Protein AF-A0A2I1IMG7-F1 (afdb_monomer)

Foldseek 3Di:
DLVVLVVLLVVLVVQLVVLVVCLVPPPDPVSNLVSLLSNLVSVLSNLVSVCVNVVPPVSVVVSVVSNVVSVVSSVVSVVVVVVVVVVVVVVVVVVVVVVVVVVVVVVVVVVVVVVVVVVVPDDPVRVVVVVVVVD

Organism: NCBI:txid33007

Structure (mmCIF, N/CA/C/O backbone):
data_AF-A0A2I1IMG7-F1
#
_entry.id   AF-A0A2I1IMG7-F1
#
loop_
_atom_site.group_PDB
_atom_site.id
_atom_site.type_symbol
_atom_site.label_atom_id
_atom_site.label_alt_id
_atom_site.label_comp_id
_atom_site.label_asym_id
_atom_site.label_entity_id
_atom_site.label_seq_id
_atom_site.pdbx_PDB_ins_code
_atom_site.Cartn_x
_atom_site.Cartn_y
_atom_site.Cartn_z
_atom_site.occupancy
_atom_site.B_iso_or_equiv
_atom_site.auth_seq_id
_atom_site.auth_comp_id
_atom_site.auth_asym_id
_atom_site.auth_atom_id
_atom_site.pdbx_PDB_model_num
ATOM 1 N N . MET A 1 1 ? -22.932 5.455 17.926 1.00 80.31 1 MET A N 1
ATOM 2 C CA . MET A 1 1 ? -21.471 5.515 17.697 1.00 80.31 1 MET A CA 1
ATOM 3 C C . MET A 1 1 ? -20.869 4.150 17.383 1.00 80.31 1 MET A C 1
ATOM 5 O O . MET A 1 1 ? -20.259 4.022 16.334 1.00 80.31 1 MET A O 1
ATOM 9 N N . HIS A 1 2 ? -21.100 3.111 18.193 1.00 90.25 2 HIS A N 1
ATOM 10 C CA . HIS A 1 2 ? -20.485 1.790 17.972 1.00 90.25 2 HIS A CA 1
ATOM 11 C C . HIS A 1 2 ? -20.836 1.134 16.614 1.00 90.25 2 HIS A C 1
ATOM 13 O O . HIS A 1 2 ? -19.948 0.654 15.919 1.00 90.25 2 HIS A O 1
ATOM 19 N N . TYR A 1 3 ? -22.098 1.215 16.168 1.00 94.81 3 TYR A N 1
ATOM 20 C CA . TYR A 1 3 ? -22.527 0.681 14.862 1.00 94.81 3 TYR A CA 1
ATOM 21 C C . TYR A 1 3 ? -21.773 1.273 13.659 1.00 94.81 3 TYR A C 1
ATOM 23 O O . TYR A 1 3 ? -21.503 0.558 12.698 1.00 94.81 3 TYR A O 1
ATOM 31 N N . LEU A 1 4 ? -21.398 2.559 13.716 1.00 95.56 4 LEU A N 1
ATOM 32 C CA . LEU A 1 4 ? -20.639 3.212 12.643 1.00 95.56 4 LEU A CA 1
ATOM 33 C C . LEU A 1 4 ? -19.214 2.654 12.549 1.00 95.56 4 LEU A C 1
ATOM 35 O O . LEU A 1 4 ? -18.725 2.420 11.449 1.00 95.56 4 LEU A O 1
ATOM 39 N N . LEU A 1 5 ? -18.572 2.399 13.694 1.00 95.25 5 LEU A N 1
ATOM 40 C CA . LEU A 1 5 ? -17.228 1.817 13.746 1.00 95.25 5 LEU A CA 1
ATOM 41 C C . LEU A 1 5 ? -17.217 0.376 13.225 1.00 95.25 5 LEU A C 1
ATOM 43 O O . LEU A 1 5 ? -16.323 0.009 12.469 1.00 95.25 5 LEU A O 1
ATOM 47 N N . VAL A 1 6 ? -18.236 -0.419 13.567 1.00 94.81 6 VAL A N 1
ATOM 48 C CA . VAL A 1 6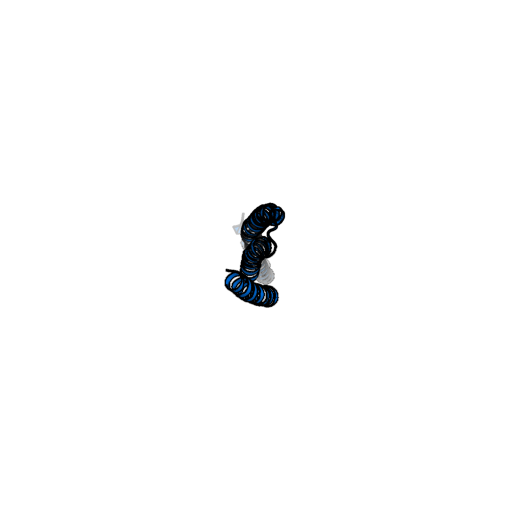 ? -18.381 -1.786 13.042 1.00 94.81 6 VAL A CA 1
ATOM 49 C C . VAL A 1 6 ? -18.587 -1.765 11.527 1.00 94.81 6 VAL A C 1
ATOM 51 O O . VAL A 1 6 ? -17.898 -2.488 10.811 1.00 94.81 6 VAL A O 1
ATOM 54 N N . ALA A 1 7 ? -19.467 -0.895 11.020 1.00 96.81 7 ALA A N 1
ATOM 55 C CA . ALA A 1 7 ? -19.676 -0.745 9.581 1.00 96.81 7 ALA A CA 1
ATOM 56 C C . ALA A 1 7 ? -18.382 -0.332 8.856 1.00 96.81 7 ALA A C 1
ATOM 58 O O . ALA A 1 7 ? -18.020 -0.946 7.853 1.00 96.81 7 ALA A O 1
ATOM 59 N N . ALA A 1 8 ? -17.646 0.651 9.388 1.00 96.56 8 ALA A N 1
ATOM 60 C CA . ALA A 1 8 ? -16.345 1.059 8.857 1.00 96.56 8 ALA A CA 1
ATOM 61 C C . ALA A 1 8 ? -15.335 -0.102 8.851 1.00 96.56 8 ALA A C 1
ATOM 63 O O . ALA A 1 8 ? -14.655 -0.316 7.848 1.00 96.56 8 ALA A O 1
ATOM 64 N N . GLY A 1 9 ? -15.285 -0.896 9.925 1.00 96.19 9 GLY A N 1
ATOM 65 C CA . GLY A 1 9 ? -14.467 -2.106 10.004 1.00 96.19 9 GLY A CA 1
ATOM 66 C C . GLY A 1 9 ? -14.812 -3.131 8.919 1.00 96.19 9 GLY A C 1
ATOM 67 O O . GLY A 1 9 ? -13.908 -3.670 8.283 1.00 96.19 9 GLY A O 1
ATOM 68 N N . CYS A 1 10 ? -16.099 -3.350 8.634 1.00 97.44 10 CYS A N 1
ATOM 69 C CA . CYS A 1 10 ? -16.532 -4.224 7.539 1.00 97.44 10 CYS A CA 1
ATOM 70 C C . CYS A 1 10 ? -16.076 -3.705 6.167 1.00 97.44 10 CYS A C 1
ATOM 72 O O . CYS A 1 10 ? -15.544 -4.480 5.373 1.00 97.44 10 CYS A O 1
ATOM 74 N N . PHE A 1 11 ? -16.231 -2.406 5.890 1.00 97.94 11 PHE A N 1
ATOM 75 C CA . PHE A 1 11 ? -15.752 -1.814 4.635 1.00 97.94 11 PHE A CA 1
ATOM 76 C C . PHE A 1 11 ? -14.233 -1.934 4.483 1.00 97.94 11 PHE A C 1
ATOM 78 O O . PHE A 1 11 ? -13.751 -2.268 3.401 1.00 97.94 11 PHE A O 1
ATOM 85 N N . LEU A 1 12 ? -13.478 -1.718 5.563 1.00 97.88 12 LEU A N 1
ATOM 86 C CA . LEU A 1 12 ? -12.027 -1.888 5.563 1.00 97.88 12 LEU A CA 1
ATOM 87 C C . LEU A 1 12 ? -11.622 -3.347 5.344 1.00 97.88 12 LEU A C 1
ATOM 89 O O . LEU A 1 12 ? -10.713 -3.602 4.563 1.00 97.88 12 LEU A O 1
ATOM 93 N N . ALA A 1 13 ? -12.314 -4.311 5.955 1.00 97.62 13 ALA A N 1
ATOM 94 C CA . ALA A 1 13 ? -12.059 -5.732 5.720 1.00 97.62 13 ALA A CA 1
ATOM 95 C C . ALA A 1 13 ? -12.264 -6.105 4.242 1.00 97.62 13 ALA A C 1
ATOM 97 O O . ALA A 1 13 ? -11.418 -6.768 3.643 1.00 97.62 13 ALA A O 1
ATOM 98 N N . VAL A 1 14 ? -13.341 -5.613 3.620 1.00 98.19 14 VAL A N 1
ATOM 99 C CA . VAL A 1 14 ? -13.570 -5.780 2.176 1.00 98.19 14 VAL A CA 1
ATOM 100 C C . VAL A 1 14 ? -12.455 -5.112 1.366 1.00 98.19 14 VAL A C 1
ATOM 102 O O . VAL A 1 14 ? -11.936 -5.716 0.429 1.00 98.19 14 VAL A O 1
ATOM 105 N N . ALA A 1 15 ? -12.026 -3.904 1.739 1.00 97.88 15 ALA A N 1
ATOM 106 C CA . ALA A 1 15 ? -10.925 -3.212 1.075 1.00 97.88 15 ALA A CA 1
ATOM 107 C C . ALA A 1 15 ? -9.596 -3.984 1.178 1.00 97.88 15 ALA A C 1
ATOM 109 O O . ALA A 1 15 ? -8.873 -4.066 0.184 1.00 97.88 15 ALA A O 1
ATOM 110 N N . VAL A 1 16 ? -9.292 -4.615 2.320 1.00 97.88 16 VAL A N 1
ATOM 111 C CA . VAL A 1 16 ? -8.119 -5.496 2.477 1.00 97.88 16 VAL A CA 1
ATOM 112 C C . VAL A 1 16 ? -8.199 -6.667 1.498 1.00 97.88 16 VAL A C 1
ATOM 114 O O . VAL A 1 16 ? -7.249 -6.926 0.767 1.00 97.88 16 VAL A O 1
ATOM 117 N N . LEU A 1 17 ? -9.344 -7.346 1.416 1.00 97.88 17 LEU A N 1
ATOM 118 C CA . LEU A 1 17 ? -9.510 -8.475 0.495 1.00 97.88 17 LEU A CA 1
ATOM 119 C C . LEU A 1 17 ? -9.346 -8.053 -0.973 1.00 97.88 17 LEU A C 1
ATOM 121 O O . LEU A 1 17 ? -8.659 -8.725 -1.742 1.00 97.88 17 LEU A O 1
ATOM 125 N N . LEU A 1 18 ? -9.932 -6.917 -1.362 1.00 97.00 18 LEU A N 1
ATOM 126 C CA . LEU A 1 18 ? -9.823 -6.387 -2.723 1.00 97.00 18 LEU A CA 1
ATOM 127 C C . LEU A 1 18 ? -8.392 -5.958 -3.074 1.00 97.00 18 LEU A C 1
ATOM 129 O O . LEU A 1 18 ? -7.929 -6.196 -4.191 1.00 97.00 18 LEU A O 1
ATOM 133 N N . THR A 1 19 ? -7.684 -5.334 -2.133 1.00 96.62 19 THR A N 1
ATOM 134 C CA . THR A 1 19 ? -6.292 -4.904 -2.332 1.00 96.62 19 THR A CA 1
ATOM 135 C C . THR A 1 19 ? -5.341 -6.089 -2.419 1.00 96.62 19 THR A C 1
ATOM 137 O O . THR A 1 19 ? -4.500 -6.102 -3.314 1.00 96.62 19 THR A O 1
ATOM 140 N N . LEU A 1 20 ? -5.520 -7.120 -1.588 1.00 96.50 20 LEU A N 1
ATOM 141 C CA . LEU A 1 20 ? -4.768 -8.375 -1.692 1.00 96.50 20 LEU A CA 1
ATOM 142 C C . LEU A 1 20 ? -5.009 -9.074 -3.033 1.00 96.50 20 LEU A C 1
ATOM 144 O O . LEU A 1 20 ? -4.057 -9.455 -3.710 1.00 96.50 20 LEU A O 1
ATOM 148 N N . TYR A 1 21 ? -6.268 -9.163 -3.470 1.00 96.69 21 TYR A N 1
ATOM 149 C CA . TYR A 1 21 ? -6.604 -9.722 -4.779 1.00 96.69 21 TYR A CA 1
ATOM 150 C C . TYR A 1 21 ? -5.888 -8.989 -5.924 1.00 96.69 21 TYR A C 1
ATOM 152 O O . TYR A 1 21 ? -5.346 -9.617 -6.839 1.00 96.69 21 TYR A O 1
ATOM 160 N N . ARG A 1 22 ? -5.857 -7.651 -5.867 1.00 94.25 22 ARG A N 1
ATOM 161 C CA . ARG A 1 22 ? -5.147 -6.823 -6.849 1.00 94.25 22 ARG A CA 1
ATOM 162 C C . ARG A 1 22 ? -3.633 -7.001 -6.766 1.00 94.25 22 ARG A C 1
ATOM 164 O O . ARG A 1 22 ? -2.984 -7.057 -7.802 1.00 94.25 22 ARG A O 1
ATOM 171 N N . LEU A 1 23 ? -3.074 -7.124 -5.565 1.00 93.81 23 LEU A N 1
ATOM 172 C CA . LEU A 1 23 ? -1.642 -7.340 -5.368 1.00 93.81 23 LEU A CA 1
ATOM 173 C C . LEU A 1 23 ? -1.172 -8.653 -6.019 1.00 93.81 23 LEU A C 1
ATOM 175 O O . LEU A 1 23 ? -0.142 -8.673 -6.695 1.00 93.81 23 LEU A O 1
ATOM 179 N N . GLU A 1 24 ? -1.951 -9.730 -5.888 1.00 93.00 24 GLU A N 1
ATOM 180 C CA . GLU A 1 24 ? -1.623 -11.021 -6.501 1.00 93.00 24 GLU A CA 1
ATOM 181 C C . GLU A 1 24 ? -1.789 -11.007 -8.027 1.00 93.00 24 GLU A C 1
ATOM 183 O O . GLU A 1 24 ? -0.856 -11.362 -8.758 1.00 93.00 24 GLU A O 1
ATOM 188 N N . LYS A 1 25 ? -2.951 -10.561 -8.523 1.00 93.00 25 LYS A N 1
ATOM 189 C CA . LYS A 1 25 ? -3.296 -10.611 -9.956 1.00 93.00 25 LYS A CA 1
ATOM 190 C C . LYS A 1 25 ? -2.848 -9.402 -10.779 1.00 93.00 25 LYS A C 1
ATOM 192 O O . LYS A 1 25 ? -3.067 -9.391 -11.990 1.00 93.00 25 LYS A O 1
ATOM 197 N N . GLY A 1 26 ? -2.249 -8.392 -10.154 1.00 86.94 26 GLY A N 1
ATOM 198 C CA . GLY A 1 26 ? -1.828 -7.160 -10.818 1.00 86.94 26 GLY A CA 1
ATOM 199 C C . GLY A 1 26 ? -0.900 -7.440 -12.013 1.00 86.94 26 GLY A C 1
ATOM 200 O O . GLY A 1 26 ? 0.108 -8.131 -11.838 1.00 86.94 26 GLY A O 1
ATOM 201 N N . PRO A 1 27 ? -1.204 -6.923 -13.223 1.00 87.56 27 PRO A N 1
ATOM 202 C CA . PRO A 1 27 ? -0.482 -7.265 -14.453 1.00 87.56 27 PRO A CA 1
ATOM 203 C C . PRO A 1 27 ? 0.885 -6.582 -14.575 1.00 87.56 27 PRO A C 1
ATOM 205 O O . PRO A 1 27 ? 1.746 -7.058 -15.311 1.00 87.56 27 PRO A O 1
ATOM 208 N N . SER A 1 28 ? 1.095 -5.456 -13.884 1.00 89.19 28 SER A N 1
ATOM 209 C CA . SER A 1 28 ? 2.331 -4.675 -13.955 1.00 89.19 28 SER A CA 1
ATOM 210 C C . SER A 1 28 ? 2.984 -4.517 -12.582 1.00 89.19 28 SER A C 1
ATOM 212 O O . SER A 1 28 ? 2.314 -4.496 -11.548 1.00 89.19 28 SER A O 1
ATOM 214 N N . LEU A 1 29 ? 4.312 -4.353 -12.570 1.00 86.00 29 LEU A N 1
ATOM 215 C CA . LEU A 1 29 ? 5.065 -4.022 -11.353 1.00 86.00 29 LEU A CA 1
ATOM 216 C C . LEU A 1 29 ? 4.568 -2.723 -10.701 1.00 86.00 29 LEU A C 1
ATOM 218 O O . LEU A 1 29 ? 4.519 -2.634 -9.477 1.00 86.00 29 LEU A O 1
ATOM 222 N N . ALA A 1 30 ? 4.164 -1.740 -11.511 1.00 85.94 30 ALA A N 1
ATOM 223 C CA . ALA A 1 30 ? 3.612 -0.482 -11.020 1.00 85.94 30 ALA A CA 1
ATOM 224 C C . ALA A 1 30 ? 2.253 -0.681 -10.328 1.00 85.94 30 ALA A C 1
ATOM 226 O O . ALA A 1 30 ? 2.031 -0.118 -9.261 1.00 85.94 30 ALA A O 1
ATOM 227 N N . ASP A 1 31 ? 1.370 -1.518 -10.884 1.00 90.75 31 ASP A N 1
ATOM 228 C CA . ASP A 1 31 ? 0.067 -1.820 -10.276 1.00 90.75 31 ASP A CA 1
ATOM 229 C C . ASP A 1 31 ? 0.230 -2.519 -8.923 1.00 90.75 31 ASP A C 1
ATOM 231 O O . ASP A 1 31 ? -0.419 -2.150 -7.947 1.00 90.75 31 ASP A O 1
ATOM 235 N N . ARG A 1 32 ? 1.176 -3.460 -8.837 1.00 90.94 32 ARG A N 1
ATOM 236 C CA . ARG A 1 32 ? 1.534 -4.128 -7.579 1.00 90.94 32 ARG A CA 1
ATOM 237 C C . ARG A 1 32 ? 2.096 -3.157 -6.543 1.00 90.94 32 ARG A C 1
ATOM 239 O O . ARG A 1 32 ? 1.713 -3.232 -5.382 1.00 90.94 32 ARG A O 1
ATOM 246 N N . ALA A 1 33 ? 2.962 -2.226 -6.947 1.00 90.31 33 ALA A N 1
ATOM 247 C CA . ALA A 1 33 ? 3.492 -1.202 -6.046 1.00 90.31 33 ALA A CA 1
ATOM 248 C C . ALA A 1 33 ? 2.376 -0.317 -5.467 1.00 90.31 33 ALA A C 1
ATOM 250 O O . ALA A 1 33 ? 2.330 -0.096 -4.258 1.00 90.31 33 ALA A O 1
ATOM 251 N N . ILE A 1 34 ? 1.440 0.121 -6.315 1.00 91.38 34 ILE A N 1
ATOM 252 C CA . ILE A 1 34 ? 0.268 0.902 -5.896 1.00 91.38 34 ILE A CA 1
ATOM 253 C C . ILE A 1 34 ? -0.643 0.068 -4.984 1.00 91.38 34 ILE A C 1
ATOM 255 O O . ILE A 1 34 ? -1.148 0.580 -3.989 1.00 91.38 34 ILE A O 1
ATOM 259 N N . ALA A 1 35 ? -0.844 -1.217 -5.286 1.00 94.31 35 ALA A N 1
ATOM 260 C CA . ALA A 1 35 ? -1.652 -2.107 -4.456 1.00 94.31 35 ALA A CA 1
ATOM 261 C C . ALA A 1 35 ? -1.057 -2.284 -3.048 1.00 94.31 35 ALA A C 1
ATOM 263 O O . ALA A 1 35 ? -1.807 -2.271 -2.075 1.00 94.31 35 ALA A O 1
ATOM 264 N N . THR A 1 36 ? 0.269 -2.387 -2.921 1.00 92.81 36 THR A N 1
ATOM 265 C CA . THR A 1 36 ? 0.962 -2.450 -1.622 1.00 92.81 36 THR A CA 1
ATOM 266 C C . THR A 1 36 ? 0.821 -1.152 -0.822 1.00 92.81 36 THR A C 1
ATOM 268 O O . THR A 1 36 ? 0.585 -1.191 0.388 1.00 92.81 36 THR A O 1
ATOM 271 N N . ASP A 1 37 ? 0.938 0.002 -1.482 1.00 93.00 37 ASP A N 1
ATOM 272 C CA . ASP A 1 37 ? 0.746 1.311 -0.847 1.00 93.00 37 ASP A CA 1
ATOM 273 C C . ASP A 1 37 ? -0.692 1.461 -0.326 1.00 93.00 37 ASP A C 1
ATOM 275 O O . ASP A 1 37 ? -0.921 1.763 0.849 1.00 93.00 37 ASP A O 1
ATOM 279 N N . LEU A 1 38 ? -1.667 1.104 -1.166 1.00 94.88 38 LEU A N 1
ATOM 280 C CA . LEU A 1 38 ? -3.079 1.117 -0.807 1.00 94.88 38 LEU A CA 1
ATOM 281 C C . LEU A 1 38 ? -3.394 0.134 0.329 1.00 94.88 38 LEU 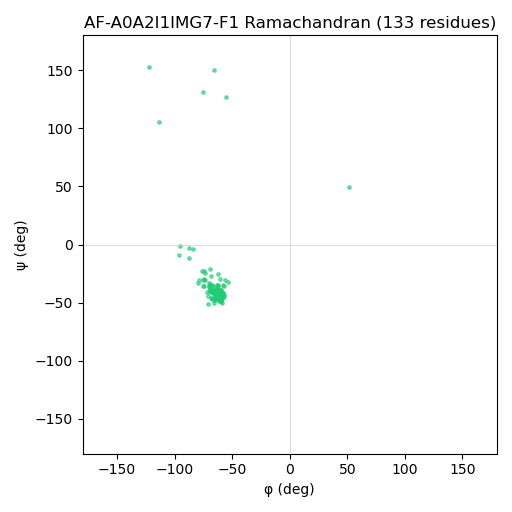A C 1
ATOM 283 O O . LEU A 1 38 ? -4.121 0.491 1.253 1.00 94.88 38 LEU A O 1
ATOM 287 N N . LEU A 1 39 ? -2.825 -1.076 0.310 1.00 96.00 39 LEU A N 1
ATOM 288 C CA . LEU A 1 39 ? -2.964 -2.042 1.402 1.00 96.00 39 LEU A CA 1
ATOM 289 C C . LEU A 1 39 ? -2.455 -1.451 2.722 1.00 96.00 39 LEU A C 1
ATOM 291 O O . LEU A 1 39 ? -3.110 -1.591 3.754 1.00 96.00 39 LEU A O 1
ATOM 295 N N . THR A 1 40 ? -1.328 -0.739 2.688 1.00 95.12 40 THR A N 1
ATOM 296 C CA . THR A 1 40 ? -0.777 -0.087 3.881 1.00 95.12 40 THR A CA 1
ATOM 297 C C . THR A 1 40 ? -1.708 1.008 4.405 1.00 95.12 40 THR A C 1
ATOM 299 O O . THR A 1 40 ? -1.973 1.061 5.605 1.00 95.12 40 THR A O 1
ATOM 302 N N . ALA A 1 41 ? -2.286 1.829 3.522 1.00 95.25 41 ALA A N 1
ATOM 303 C CA . ALA A 1 41 ? -3.275 2.838 3.905 1.00 95.25 41 ALA A CA 1
ATOM 304 C C . ALA A 1 41 ? -4.538 2.217 4.535 1.00 95.25 41 ALA A C 1
ATOM 306 O O . ALA A 1 41 ? -5.041 2.708 5.549 1.00 95.25 41 ALA A O 1
ATOM 307 N N . VAL A 1 42 ? -5.033 1.104 3.982 1.00 97.00 42 VAL A N 1
ATOM 308 C CA . VAL A 1 42 ? -6.182 0.380 4.546 1.00 97.00 42 VAL A CA 1
ATOM 309 C C . VAL A 1 42 ? -5.838 -0.200 5.921 1.00 97.00 42 VAL A C 1
ATOM 311 O O . VAL A 1 42 ? -6.646 -0.081 6.840 1.00 97.00 42 VAL A O 1
ATOM 314 N N . LEU A 1 43 ? -4.639 -0.762 6.105 1.00 96.31 43 LEU A N 1
ATOM 315 C CA . LEU A 1 43 ? -4.176 -1.268 7.404 1.00 96.31 43 LEU A CA 1
ATOM 316 C C . LEU A 1 43 ? -4.107 -0.165 8.465 1.00 96.31 43 LEU A C 1
ATOM 318 O O . LEU A 1 43 ? -4.538 -0.386 9.596 1.00 96.31 43 LEU A O 1
ATOM 322 N N . VAL A 1 44 ? -3.644 1.034 8.103 1.00 96.62 44 VAL A N 1
ATOM 323 C CA . VAL A 1 44 ? -3.697 2.207 8.990 1.00 96.62 44 VAL A CA 1
ATOM 324 C C . VAL A 1 44 ? -5.141 2.495 9.420 1.00 96.62 44 VAL A C 1
ATOM 326 O O . VAL A 1 44 ? -5.398 2.696 10.607 1.00 96.62 44 VAL A O 1
ATOM 329 N N . GLY A 1 45 ? -6.100 2.437 8.490 1.00 96.44 45 GLY A N 1
ATOM 330 C CA . GLY A 1 45 ? -7.527 2.566 8.799 1.00 96.44 45 GLY A CA 1
ATOM 331 C C . GLY A 1 45 ? -8.049 1.469 9.736 1.00 96.44 45 GLY A C 1
ATOM 332 O O . GLY A 1 45 ? -8.785 1.763 10.678 1.00 96.44 45 GLY A O 1
ATOM 333 N N . VAL A 1 46 ? -7.640 0.213 9.525 1.00 96.69 46 VAL A N 1
ATOM 334 C CA . VAL A 1 46 ? -8.011 -0.926 10.388 1.00 96.69 46 VAL A CA 1
ATOM 335 C C . VAL A 1 46 ? -7.499 -0.714 11.810 1.00 96.69 46 VAL A C 1
ATOM 337 O O . VAL A 1 46 ? -8.251 -0.910 12.767 1.00 96.69 46 VAL A O 1
ATOM 340 N N . ILE A 1 47 ? -6.249 -0.272 11.962 1.00 96.00 47 ILE A N 1
ATOM 341 C CA . ILE A 1 47 ? -5.651 0.031 13.267 1.00 96.00 47 ILE A CA 1
ATOM 342 C C . ILE A 1 47 ? -6.402 1.187 13.937 1.00 96.00 47 ILE A C 1
ATOM 344 O O . ILE A 1 47 ? -6.736 1.084 15.114 1.00 96.00 47 ILE A O 1
ATOM 348 N N . ALA A 1 48 ? -6.740 2.244 13.193 1.00 95.44 48 ALA A N 1
ATOM 349 C CA . ALA A 1 48 ? -7.489 3.389 13.712 1.00 95.44 48 ALA A CA 1
ATOM 350 C C . ALA A 1 48 ? -8.873 2.992 14.256 1.00 95.44 48 ALA A C 1
ATOM 352 O O . ALA A 1 48 ? -9.234 3.351 15.377 1.00 95.44 48 ALA A O 1
ATOM 353 N N . VAL A 1 49 ? -9.639 2.212 13.484 1.00 95.56 49 VAL A N 1
ATOM 354 C CA . VAL A 1 49 ? -10.961 1.717 13.906 1.00 95.56 49 VAL A CA 1
ATOM 355 C C . VAL A 1 49 ? -10.830 0.768 15.095 1.00 95.56 49 VAL A C 1
ATOM 357 O O . VAL A 1 49 ? -11.627 0.846 16.027 1.00 95.56 49 VAL A O 1
ATOM 360 N N . SER A 1 50 ? -9.803 -0.085 15.106 1.00 94.31 50 SER A N 1
ATOM 361 C CA . SER A 1 50 ? -9.534 -0.994 16.225 1.00 94.31 50 SER A CA 1
ATOM 362 C C . SER A 1 50 ? -9.212 -0.223 17.507 1.00 94.31 50 SER A C 1
ATOM 364 O O . SER A 1 50 ? -9.784 -0.512 18.555 1.00 94.31 50 SER A O 1
ATOM 366 N N . ALA A 1 51 ? -8.373 0.811 17.428 1.00 94.81 51 ALA A N 1
ATOM 367 C CA . ALA A 1 51 ? -8.053 1.669 18.565 1.00 94.81 51 ALA A CA 1
ATOM 368 C C . ALA A 1 51 ? -9.310 2.327 19.154 1.00 94.81 51 ALA A C 1
ATOM 370 O O . ALA A 1 51 ? -9.494 2.340 20.370 1.00 94.81 51 ALA A O 1
ATOM 371 N N . ALA A 1 52 ? -10.210 2.799 18.284 1.00 93.06 52 ALA A N 1
ATOM 372 C CA . ALA A 1 52 ? -11.474 3.409 18.683 1.00 93.06 52 ALA A CA 1
ATOM 373 C C . ALA A 1 52 ? -12.469 2.402 19.291 1.00 93.06 52 ALA A C 1
ATOM 375 O O . ALA A 1 52 ? -13.178 2.740 20.237 1.00 93.06 52 ALA A O 1
ATOM 376 N N . LEU A 1 53 ? -12.534 1.173 18.765 1.00 93.19 53 LEU A N 1
ATOM 377 C CA . LEU A 1 53 ? -13.434 0.123 19.259 1.00 93.19 53 LEU A CA 1
ATOM 378 C C . LEU A 1 53 ? -12.998 -0.445 20.611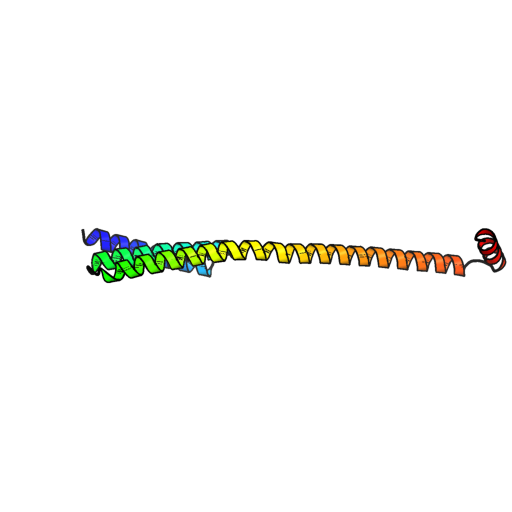 1.00 93.19 53 LEU A C 1
ATOM 380 O O . LEU A 1 53 ? -13.847 -0.694 21.462 1.00 93.19 53 LEU A O 1
ATOM 384 N N . PHE A 1 54 ? -11.693 -0.656 20.796 1.00 91.12 54 PHE A N 1
ATOM 385 C CA . PHE A 1 54 ? -11.134 -1.275 21.999 1.00 91.12 54 PHE A CA 1
ATOM 386 C C . PHE A 1 54 ? -10.654 -0.261 23.046 1.00 91.12 54 PHE A C 1
ATOM 388 O O . PHE A 1 54 ? -10.188 -0.679 24.104 1.00 91.12 54 PHE A O 1
ATOM 395 N N . SER A 1 55 ? -10.762 1.044 22.760 1.00 88.88 55 SER A N 1
ATOM 396 C CA . SER A 1 55 ? -10.277 2.139 23.618 1.00 88.88 55 SER A CA 1
ATOM 397 C C . SER A 1 55 ? -8.812 1.943 24.025 1.00 88.88 55 SER A C 1
ATOM 399 O O . SER A 1 55 ? -8.456 1.967 25.201 1.00 88.88 55 SER A O 1
ATOM 401 N N . ARG A 1 56 ? -7.980 1.667 23.018 1.00 90.12 56 ARG A N 1
ATOM 402 C CA . ARG A 1 56 ? -6.570 1.298 23.158 1.00 90.12 56 ARG A CA 1
ATOM 403 C C . ARG A 1 56 ? -5.679 2.391 22.582 1.00 90.12 56 ARG A C 1
ATOM 405 O O . ARG A 1 56 ? -5.550 2.509 21.362 1.00 90.12 56 ARG A O 1
ATOM 412 N N . ASP A 1 57 ? -5.049 3.164 23.458 1.00 90.56 57 ASP A N 1
ATOM 413 C CA . ASP A 1 57 ? -4.184 4.282 23.065 1.00 90.56 57 ASP A CA 1
ATOM 414 C C . ASP A 1 57 ? -2.830 3.809 22.508 1.00 90.56 57 ASP A C 1
ATOM 416 O O . ASP A 1 57 ? -2.204 4.497 21.704 1.00 90.56 57 ASP A O 1
ATOM 420 N N . ASP A 1 58 ? -2.398 2.595 22.857 1.00 92.75 58 ASP A N 1
ATOM 421 C CA . ASP A 1 58 ? -1.174 1.966 22.352 1.00 92.75 58 ASP A CA 1
ATOM 422 C C . ASP A 1 58 ? -1.185 1.785 20.826 1.00 92.75 58 ASP A C 1
ATOM 424 O O . ASP A 1 58 ? -0.146 1.894 20.167 1.00 92.75 58 ASP A O 1
ATOM 428 N N . LEU A 1 59 ? -2.370 1.607 20.236 1.00 93.06 59 LEU A N 1
ATOM 429 C CA . LEU A 1 59 ? -2.531 1.497 18.787 1.00 93.06 59 LEU A CA 1
ATOM 430 C C . LEU A 1 59 ? -2.248 2.819 18.060 1.00 93.06 59 LEU A C 1
ATOM 432 O O . LEU A 1 59 ? -1.917 2.783 16.877 1.00 93.06 59 LEU A O 1
ATOM 436 N N . MET A 1 60 ? -2.316 3.973 18.735 1.00 91.31 60 MET A N 1
ATOM 437 C CA . MET A 1 60 ? -1.969 5.266 18.129 1.00 91.31 60 MET A CA 1
ATOM 438 C C . MET A 1 60 ? -0.480 5.339 17.775 1.00 91.31 60 MET A C 1
ATOM 440 O O . MET A 1 60 ? -0.126 5.825 16.700 1.00 91.31 60 MET A O 1
ATOM 444 N N . TYR A 1 61 ? 0.397 4.797 18.627 1.00 94.62 61 TYR A N 1
ATOM 445 C CA . TYR A 1 61 ? 1.829 4.712 18.324 1.00 94.62 61 TYR A CA 1
ATOM 446 C C . TYR A 1 61 ? 2.090 3.794 17.128 1.00 94.62 61 TYR A C 1
ATOM 448 O O . TYR A 1 61 ? 2.864 4.141 16.234 1.00 94.62 61 TYR A O 1
ATOM 456 N N . LEU A 1 62 ? 1.397 2.652 17.072 1.00 94.94 62 LEU A N 1
ATOM 457 C CA . LEU A 1 62 ? 1.485 1.729 15.942 1.00 94.94 62 LEU A CA 1
ATOM 458 C C . LEU A 1 62 ? 1.038 2.396 14.634 1.00 94.94 62 LEU A C 1
ATOM 460 O O . LEU A 1 62 ? 1.674 2.210 13.600 1.00 94.94 62 LEU A O 1
ATOM 464 N N . LEU A 1 63 ? -0.015 3.211 14.686 1.00 94.75 63 LEU A N 1
ATOM 465 C CA . LEU A 1 63 ? -0.561 3.943 13.544 1.00 94.75 63 LEU A CA 1
ATOM 466 C C . LEU A 1 63 ? 0.496 4.862 12.912 1.00 94.75 63 LEU A C 1
ATOM 468 O O . LEU A 1 63 ? 0.693 4.832 11.697 1.00 94.75 63 LEU A O 1
ATOM 472 N N . VAL A 1 64 ? 1.234 5.608 13.740 1.00 95.00 64 VAL A N 1
ATOM 473 C CA . VAL A 1 64 ? 2.331 6.477 13.285 1.00 95.00 64 VAL A CA 1
ATOM 474 C C . VAL A 1 64 ? 3.469 5.659 12.671 1.00 95.00 64 VAL A C 1
ATOM 476 O O . VAL A 1 64 ? 3.943 5.987 11.585 1.00 95.00 64 VAL A O 1
ATOM 479 N N . ILE A 1 65 ? 3.889 4.575 13.330 1.00 96.31 65 ILE A N 1
ATOM 480 C CA . ILE A 1 65 ? 4.985 3.723 12.845 1.00 96.31 65 ILE A CA 1
ATOM 481 C C . ILE A 1 65 ? 4.630 3.111 11.484 1.00 96.31 65 ILE A C 1
ATOM 483 O O . ILE A 1 65 ? 5.420 3.207 10.546 1.00 96.31 65 ILE A O 1
ATOM 487 N N . ILE A 1 66 ? 3.438 2.527 11.344 1.00 95.44 66 ILE A N 1
ATOM 488 C CA . ILE A 1 66 ? 2.997 1.895 10.094 1.00 95.44 66 ILE A CA 1
ATOM 489 C C . ILE A 1 66 ? 2.839 2.929 8.976 1.00 95.44 66 ILE A C 1
ATOM 491 O O . ILE A 1 66 ? 3.252 2.656 7.850 1.00 95.44 66 ILE A O 1
ATOM 495 N N . ALA A 1 67 ? 2.315 4.123 9.268 1.00 93.69 67 ALA A N 1
ATOM 496 C CA . ALA A 1 67 ? 2.203 5.189 8.274 1.00 93.69 67 ALA A CA 1
ATOM 497 C C . ALA A 1 67 ? 3.578 5.615 7.731 1.00 93.69 67 ALA A C 1
ATOM 499 O O . ALA A 1 67 ? 3.754 5.745 6.518 1.00 93.69 67 ALA A O 1
ATOM 500 N N . LEU A 1 68 ? 4.573 5.773 8.611 1.00 96.12 68 LEU A N 1
ATOM 501 C CA . LEU A 1 68 ? 5.939 6.114 8.211 1.00 96.12 68 LEU A CA 1
ATOM 502 C C . LEU A 1 68 ? 6.596 4.988 7.408 1.00 96.12 68 LEU A C 1
ATOM 504 O O . LEU A 1 68 ? 7.172 5.242 6.351 1.00 96.12 68 LEU A O 1
ATOM 508 N N . VAL A 1 69 ? 6.487 3.743 7.876 1.00 94.81 69 VAL A N 1
ATOM 509 C CA . VAL A 1 69 ? 7.053 2.574 7.186 1.00 94.81 69 VAL A CA 1
ATOM 510 C C . VAL A 1 69 ? 6.420 2.394 5.804 1.00 94.81 69 VAL A C 1
ATOM 512 O O . VAL A 1 69 ? 7.141 2.188 4.827 1.00 94.81 69 VAL A O 1
ATOM 515 N N . GLY A 1 70 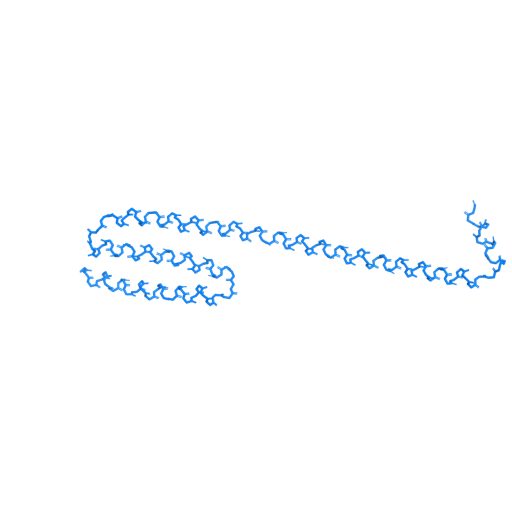? 5.097 2.533 5.697 1.00 92.06 70 GLY A N 1
ATOM 516 C CA . GLY A 1 70 ? 4.369 2.479 4.429 1.00 92.06 70 GLY A CA 1
ATOM 517 C C . GLY A 1 70 ? 4.842 3.530 3.436 1.00 92.06 70 GLY A C 1
ATOM 518 O O . GLY A 1 70 ? 5.217 3.205 2.308 1.00 92.06 70 GLY A O 1
ATOM 519 N N . PHE A 1 71 ? 4.924 4.781 3.890 1.00 90.69 71 PHE A N 1
ATOM 520 C CA . PHE A 1 71 ? 5.405 5.891 3.076 1.00 90.69 71 PHE A CA 1
ATOM 521 C C . PHE A 1 71 ? 6.843 5.673 2.576 1.00 90.69 71 PHE A C 1
ATOM 523 O O . PHE A 1 71 ? 7.130 5.852 1.390 1.00 90.69 71 PHE A O 1
ATOM 530 N N . ILE A 1 72 ? 7.753 5.237 3.456 1.00 94.50 72 ILE A N 1
ATOM 531 C CA . ILE A 1 72 ? 9.153 4.958 3.102 1.00 94.50 72 ILE A CA 1
ATOM 532 C C . ILE A 1 72 ? 9.246 3.809 2.089 1.00 94.50 72 ILE A C 1
ATOM 534 O O . ILE A 1 72 ? 10.027 3.895 1.136 1.00 94.50 72 ILE A O 1
ATOM 538 N N . SER A 1 73 ? 8.452 2.750 2.265 1.00 90.56 73 SER A N 1
ATOM 539 C CA . SER A 1 73 ? 8.408 1.607 1.346 1.00 90.56 73 SER A CA 1
ATOM 540 C C . SER A 1 73 ? 7.998 2.046 -0.065 1.00 90.56 73 SER A C 1
ATOM 542 O O . SER A 1 73 ? 8.716 1.795 -1.037 1.00 90.56 73 SER A O 1
ATOM 544 N N . SER A 1 74 ? 6.918 2.823 -0.167 1.00 88.69 74 SER A N 1
ATOM 545 C CA . SER A 1 74 ? 6.413 3.390 -1.423 1.00 88.69 74 SER A CA 1
ATOM 546 C C . SER A 1 74 ? 7.434 4.315 -2.107 1.00 88.69 74 SER A C 1
ATOM 548 O O . SER A 1 74 ? 7.770 4.135 -3.284 1.00 88.69 74 SER A O 1
ATOM 550 N N . ALA A 1 75 ? 8.045 5.239 -1.352 1.00 89.56 75 ALA A N 1
ATOM 551 C CA . ALA A 1 75 ? 9.083 6.139 -1.861 1.00 89.56 75 ALA A CA 1
ATOM 552 C C . ALA A 1 75 ? 10.338 5.392 -2.356 1.00 89.56 75 ALA A C 1
ATOM 554 O O . ALA A 1 75 ? 10.973 5.797 -3.337 1.00 89.56 75 ALA A O 1
ATOM 555 N N . THR A 1 76 ? 10.697 4.288 -1.696 1.00 90.56 76 THR A N 1
ATOM 556 C CA . THR A 1 76 ? 11.837 3.443 -2.080 1.00 90.56 76 THR A CA 1
ATOM 557 C C . THR A 1 76 ? 11.569 2.727 -3.399 1.00 90.56 76 THR A C 1
ATOM 559 O O . THR A 1 76 ? 12.411 2.781 -4.299 1.00 90.56 76 THR A O 1
ATOM 562 N N . ILE A 1 77 ? 10.383 2.132 -3.561 1.00 86.44 77 ILE A N 1
ATOM 563 C CA . ILE A 1 77 ? 9.973 1.474 -4.810 1.00 86.44 77 ILE A CA 1
ATOM 564 C C . ILE A 1 77 ? 9.993 2.474 -5.970 1.00 86.44 77 ILE A C 1
ATOM 566 O O . ILE A 1 77 ? 10.567 2.185 -7.021 1.00 86.44 77 ILE A O 1
ATOM 570 N N . GLY A 1 78 ? 9.458 3.683 -5.765 1.00 85.38 78 GLY A N 1
ATOM 571 C CA . GLY A 1 78 ? 9.488 4.747 -6.770 1.00 85.38 78 GLY A CA 1
ATOM 572 C C . GLY A 1 78 ? 10.910 5.143 -7.187 1.00 85.38 78 GLY A C 1
ATOM 573 O O . GLY A 1 78 ? 11.175 5.357 -8.370 1.00 85.38 78 GLY A O 1
ATOM 574 N N . ARG A 1 79 ? 11.861 5.188 -6.243 1.00 87.06 79 ARG A N 1
ATOM 575 C CA . ARG A 1 79 ? 13.274 5.473 -6.545 1.00 87.06 79 ARG A CA 1
ATOM 576 C C . ARG A 1 79 ? 13.932 4.345 -7.345 1.00 87.06 79 ARG A C 1
ATOM 578 O O . ARG A 1 79 ? 14.635 4.629 -8.315 1.00 87.06 79 ARG A O 1
ATOM 585 N N . VAL A 1 80 ? 13.730 3.089 -6.953 1.00 84.06 80 VAL A N 1
ATOM 586 C CA . VAL A 1 80 ? 14.342 1.929 -7.628 1.00 84.06 80 VAL A CA 1
ATOM 587 C C . VAL A 1 80 ? 13.769 1.740 -9.033 1.00 84.06 80 VAL A C 1
ATOM 589 O O . VAL A 1 80 ? 14.525 1.507 -9.975 1.00 84.06 80 VAL A O 1
ATOM 592 N N . ALA A 1 81 ? 12.460 1.939 -9.209 1.00 82.50 81 ALA A N 1
ATOM 593 C CA . ALA A 1 81 ? 11.796 1.824 -10.506 1.00 82.50 81 ALA A CA 1
ATOM 594 C C . ALA A 1 81 ? 12.405 2.745 -11.581 1.00 82.50 81 ALA A C 1
ATOM 596 O O . ALA A 1 81 ? 12.432 2.388 -12.756 1.00 82.50 81 ALA A O 1
ATOM 597 N N . ARG A 1 82 ? 12.951 3.906 -11.189 1.00 78.19 82 ARG A N 1
ATOM 598 C CA . ARG A 1 82 ? 13.632 4.829 -12.114 1.00 78.19 82 ARG A CA 1
ATOM 599 C C . ARG A 1 82 ? 14.968 4.288 -12.630 1.00 78.19 82 ARG A C 1
ATOM 601 O O . ARG A 1 82 ? 15.308 4.545 -13.778 1.00 78.19 82 ARG A O 1
ATOM 608 N N . HIS A 1 83 ? 15.697 3.526 -11.816 1.00 73.25 83 HIS A N 1
ATOM 609 C CA . HIS A 1 83 ? 17.025 3.016 -12.175 1.00 73.25 83 HIS A CA 1
ATOM 610 C C . HIS A 1 83 ? 16.953 1.783 -13.087 1.00 73.25 83 HIS A C 1
ATOM 612 O O . HIS A 1 83 ? 17.781 1.636 -13.985 1.00 73.25 83 HIS A O 1
ATOM 618 N N . GLY A 1 84 ? 15.928 0.937 -12.928 1.00 64.56 84 GLY A N 1
ATOM 619 C CA . GLY A 1 84 ? 15.751 -0.261 -13.762 1.00 64.56 84 GLY A CA 1
ATOM 620 C C . GLY A 1 84 ? 15.555 0.036 -15.257 1.00 64.56 84 GLY A C 1
ATOM 621 O O . GLY A 1 84 ? 15.899 -0.785 -16.105 1.00 64.56 84 GLY A O 1
ATOM 622 N N . GLY A 1 85 ? 15.056 1.227 -15.606 1.00 63.12 85 GLY A N 1
ATOM 623 C CA . GLY A 1 85 ? 14.923 1.656 -17.001 1.00 63.12 85 GLY A CA 1
ATOM 624 C C . GLY A 1 85 ? 16.249 2.055 -17.658 1.00 63.12 85 GLY A C 1
ATOM 625 O O . GLY A 1 85 ? 16.450 1.793 -18.843 1.00 63.12 85 GLY A O 1
ATOM 626 N N . GLU A 1 86 ? 17.172 2.665 -16.909 1.00 65.25 86 GLU A N 1
ATOM 627 C CA . GLU A 1 86 ? 18.434 3.179 -17.462 1.00 65.25 86 GLU A CA 1
ATOM 628 C C . GLU A 1 86 ? 19.433 2.070 -17.792 1.00 65.25 86 GLU A C 1
ATOM 630 O O . GLU A 1 86 ? 20.159 2.159 -18.782 1.00 65.25 86 GLU A O 1
ATOM 635 N N . GLU A 1 87 ? 19.470 1.007 -16.990 1.00 68.88 87 GLU A N 1
ATOM 636 C CA . GLU A 1 87 ? 20.319 -0.153 -17.260 1.00 68.88 87 GLU A CA 1
ATOM 637 C C . GLU A 1 87 ? 19.873 -0.891 -18.526 1.00 68.88 87 GLU A C 1
ATOM 639 O O . GLU A 1 87 ? 20.678 -1.081 -19.439 1.00 68.88 87 GLU A O 1
ATOM 644 N N . ASN A 1 88 ? 18.578 -1.206 -18.636 1.00 71.50 88 ASN A N 1
ATOM 645 C CA . ASN A 1 88 ? 18.030 -1.863 -19.821 1.00 71.50 88 ASN A CA 1
ATOM 646 C C . ASN A 1 88 ? 18.242 -1.009 -21.084 1.00 71.50 88 ASN A C 1
ATOM 648 O O . ASN A 1 88 ? 18.621 -1.524 -22.135 1.00 71.50 88 ASN A O 1
ATOM 652 N N . ARG A 1 89 ? 18.090 0.320 -20.972 1.00 69.06 89 ARG A N 1
ATOM 653 C CA . ARG A 1 89 ? 18.351 1.252 -22.078 1.00 69.06 89 ARG A CA 1
ATOM 654 C C . ARG A 1 89 ? 19.810 1.205 -22.537 1.00 69.06 89 ARG A C 1
ATOM 656 O O . ARG A 1 89 ? 20.052 1.127 -23.736 1.00 69.06 89 ARG A O 1
ATOM 663 N N . ARG A 1 90 ? 20.772 1.194 -21.606 1.00 74.75 90 ARG A N 1
ATOM 664 C CA . ARG A 1 90 ? 22.207 1.092 -21.929 1.00 74.75 90 ARG A CA 1
ATOM 665 C C . ARG A 1 90 ? 22.553 -0.226 -22.626 1.00 74.75 90 ARG A C 1
ATOM 667 O O . ARG A 1 90 ? 23.316 -0.214 -23.589 1.00 74.75 90 ARG A O 1
ATOM 674 N N . VAL A 1 91 ? 21.981 -1.347 -22.186 1.00 75.12 91 VAL A N 1
ATOM 675 C CA . VAL A 1 91 ? 22.235 -2.665 -22.795 1.00 75.12 91 VAL A CA 1
ATOM 676 C C . VAL A 1 91 ? 21.720 -2.732 -24.235 1.00 75.12 91 VAL A C 1
ATOM 678 O O . VAL A 1 91 ? 22.445 -3.210 -25.107 1.00 75.12 91 VAL A O 1
ATOM 681 N N . ILE A 1 92 ? 20.518 -2.211 -24.506 1.00 77.25 92 ILE A N 1
ATOM 682 C CA . ILE A 1 92 ? 19.942 -2.182 -25.862 1.00 77.25 92 ILE A CA 1
ATOM 683 C C . ILE A 1 92 ? 20.826 -1.341 -26.795 1.00 77.25 92 ILE A C 1
ATOM 685 O O . ILE A 1 92 ? 21.213 -1.828 -27.854 1.00 77.25 92 ILE A O 1
ATOM 689 N N . THR A 1 93 ? 21.241 -0.139 -26.381 1.00 80.00 93 THR A N 1
ATOM 690 C CA . THR A 1 93 ? 22.102 0.729 -27.207 1.00 80.00 93 THR A CA 1
ATOM 691 C C . THR A 1 93 ? 23.448 0.072 -27.536 1.00 80.00 93 THR A C 1
ATOM 693 O O . THR A 1 93 ? 23.889 0.082 -28.684 1.00 80.00 93 THR A O 1
ATOM 696 N N . LEU A 1 94 ? 24.090 -0.580 -26.560 1.00 81.06 94 LEU A N 1
ATOM 697 C CA . LEU A 1 94 ? 25.348 -1.300 -26.791 1.00 81.06 94 LEU A CA 1
ATOM 698 C C . LEU A 1 94 ? 25.164 -2.535 -27.689 1.00 81.06 94 LEU A C 1
ATOM 700 O O . LEU A 1 94 ? 26.054 -2.875 -28.473 1.00 81.06 94 LEU A O 1
ATOM 704 N N . ALA A 1 95 ? 24.030 -3.230 -27.581 1.00 83.44 95 ALA A N 1
ATOM 705 C CA . ALA A 1 95 ? 23.705 -4.364 -28.441 1.00 83.44 95 ALA A CA 1
ATOM 706 C C . ALA A 1 95 ? 23.471 -3.924 -29.897 1.00 83.44 95 ALA A C 1
ATOM 708 O O . ALA A 1 95 ? 23.977 -4.573 -30.817 1.00 83.44 95 ALA A O 1
ATOM 709 N N . GLU A 1 96 ? 22.779 -2.802 -30.106 1.00 84.38 96 GLU A N 1
ATOM 710 C CA . GLU A 1 96 ? 22.571 -2.185 -31.420 1.00 84.38 96 GLU A CA 1
ATOM 711 C C . GLU A 1 96 ? 23.899 -1.780 -32.072 1.00 84.38 96 GLU A C 1
ATOM 713 O O . GLU A 1 96 ? 24.156 -2.139 -33.225 1.00 84.38 96 GLU A O 1
ATOM 718 N N . GLU A 1 97 ? 24.794 -1.117 -31.332 1.00 85.38 97 GLU A N 1
ATOM 719 C CA . GLU A 1 97 ? 26.123 -0.754 -31.838 1.00 85.38 97 GLU A CA 1
ATOM 720 C C . GLU A 1 97 ? 26.959 -1.980 -32.216 1.00 85.38 97 GLU A C 1
ATOM 722 O O . GLU A 1 97 ? 27.608 -1.996 -33.265 1.00 85.38 97 GLU A O 1
ATOM 727 N N . ARG A 1 98 ? 26.930 -3.043 -31.404 1.00 84.62 98 ARG A N 1
ATOM 728 C CA . ARG A 1 98 ? 27.636 -4.301 -31.702 1.00 84.62 98 ARG A CA 1
ATOM 729 C C . ARG A 1 98 ? 27.080 -4.988 -32.943 1.00 84.62 98 ARG A C 1
ATOM 731 O O . ARG A 1 98 ? 27.857 -5.497 -33.748 1.00 84.62 98 ARG A O 1
ATOM 738 N N . ALA A 1 99 ? 25.761 -4.993 -33.121 1.00 86.94 99 ALA A N 1
ATOM 739 C CA . ALA A 1 99 ? 25.136 -5.522 -34.328 1.00 86.94 99 ALA A CA 1
ATOM 740 C C . ALA A 1 99 ? 25.550 -4.713 -35.567 1.00 86.94 99 ALA A C 1
ATOM 742 O O . ALA A 1 99 ? 25.859 -5.297 -36.605 1.00 86.94 99 ALA A O 1
ATOM 743 N N . ARG A 1 100 ? 25.630 -3.382 -35.445 1.00 87.81 100 ARG A N 1
ATOM 744 C CA . ARG A 1 100 ? 26.084 -2.488 -36.519 1.00 87.81 100 ARG A CA 1
ATOM 745 C C . ARG A 1 100 ? 27.552 -2.727 -36.875 1.00 87.81 100 ARG A C 1
ATOM 747 O O . ARG A 1 100 ? 27.861 -2.901 -38.048 1.00 87.81 100 ARG A O 1
ATOM 754 N N . ARG A 1 101 ? 28.433 -2.841 -35.874 1.00 87.94 101 ARG A N 1
ATOM 755 C CA . ARG A 1 101 ? 29.857 -3.170 -36.071 1.00 87.94 101 ARG A CA 1
ATOM 756 C C . ARG A 1 101 ? 30.048 -4.525 -36.749 1.00 87.94 101 ARG A C 1
ATOM 758 O O . ARG A 1 101 ? 30.842 -4.618 -37.672 1.00 87.94 101 ARG A O 1
ATOM 765 N N . ARG A 1 102 ? 29.284 -5.552 -36.358 1.00 86.94 102 ARG A N 1
ATOM 766 C CA . ARG A 1 102 ? 29.329 -6.876 -37.007 1.00 86.94 102 ARG A CA 1
ATOM 767 C C . ARG A 1 102 ? 28.886 -6.834 -38.469 1.00 86.94 102 ARG A C 1
ATOM 769 O O . ARG A 1 102 ? 29.467 -7.536 -39.286 1.00 86.94 102 ARG A O 1
ATOM 776 N N . LYS A 1 103 ? 27.871 -6.026 -38.799 1.00 91.12 103 LYS A N 1
ATOM 777 C CA . LYS A 1 103 ? 27.430 -5.839 -40.190 1.00 91.12 103 LYS A CA 1
ATOM 778 C C . LYS A 1 103 ? 28.504 -5.158 -41.031 1.00 91.12 103 LYS A C 1
ATOM 780 O O 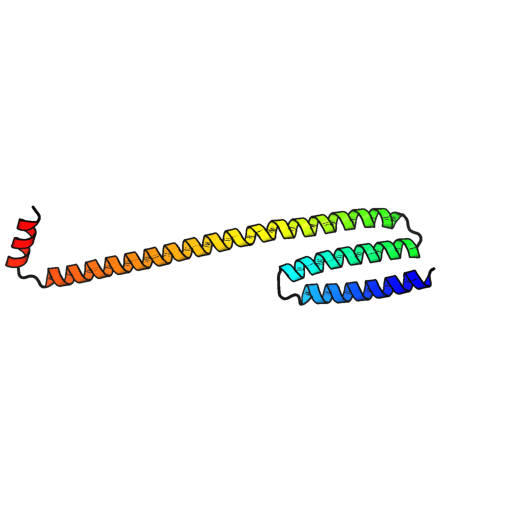. LYS A 1 103 ? 28.830 -5.685 -42.083 1.00 91.12 103 LYS A O 1
ATOM 785 N N . LEU A 1 104 ? 29.086 -4.068 -40.527 1.00 89.31 104 LEU A N 1
ATOM 786 C CA . LEU A 1 104 ? 30.182 -3.365 -41.201 1.00 89.31 104 LEU A CA 1
ATOM 787 C C . LEU A 1 104 ? 31.388 -4.288 -41.413 1.00 89.31 104 LEU A C 1
ATOM 789 O O . LEU A 1 104 ? 31.890 -4.379 -42.521 1.00 89.31 104 LEU A O 1
ATOM 793 N N . GLN A 1 105 ? 31.776 -5.063 -40.397 1.00 89.25 105 GLN A N 1
ATOM 794 C CA . GLN A 1 105 ? 32.865 -6.041 -40.518 1.00 89.25 105 GLN A CA 1
ATOM 795 C C . GLN A 1 105 ? 32.567 -7.144 -41.542 1.00 89.25 105 GLN A C 1
ATOM 797 O O . GLN A 1 105 ? 33.455 -7.563 -42.277 1.00 89.25 105 GLN A O 1
ATOM 802 N N . ALA A 1 106 ? 31.326 -7.634 -41.602 1.00 89.12 106 ALA A N 1
ATOM 803 C CA . ALA A 1 106 ? 30.930 -8.632 -42.591 1.00 89.12 106 ALA A CA 1
ATOM 804 C C . ALA A 1 106 ? 30.890 -8.054 -44.016 1.00 89.12 106 ALA A C 1
ATOM 806 O O . ALA A 1 106 ? 31.183 -8.770 -44.969 1.00 89.12 106 ALA A O 1
ATOM 807 N N . GLU A 1 107 ? 30.525 -6.780 -44.161 1.00 90.38 107 GLU A N 1
ATOM 808 C CA . GLU A 1 107 ? 30.525 -6.055 -45.433 1.00 90.38 107 GLU A CA 1
ATOM 809 C C . GLU A 1 107 ? 31.956 -5.768 -45.911 1.00 90.38 107 GLU A C 1
ATOM 811 O O . GLU A 1 107 ? 32.281 -6.073 -47.054 1.00 90.38 107 GLU A O 1
ATOM 816 N N . GLU A 1 108 ? 32.843 -5.323 -45.017 1.00 88.69 108 GLU A N 1
ATOM 817 C CA . GLU A 1 108 ? 34.280 -5.167 -45.285 1.00 88.69 108 G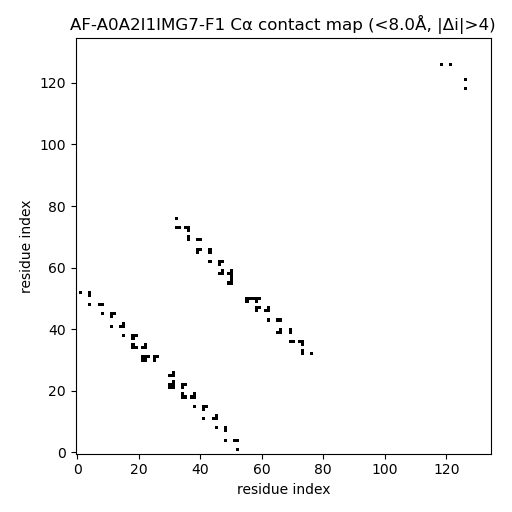LU A CA 1
ATOM 818 C C . GLU A 1 108 ? 34.933 -6.499 -45.678 1.00 88.69 108 GLU A C 1
ATOM 820 O O . GLU A 1 108 ? 35.688 -6.555 -46.646 1.00 88.69 108 GLU A O 1
ATOM 825 N N . MET A 1 109 ? 34.612 -7.592 -44.976 1.00 83.69 109 MET A N 1
ATOM 826 C CA . MET A 1 109 ? 35.139 -8.922 -45.295 1.00 83.69 109 MET A CA 1
ATOM 827 C C . MET A 1 109 ? 34.670 -9.400 -46.674 1.00 83.69 109 MET A C 1
ATOM 829 O O . MET A 1 109 ? 35.461 -9.963 -47.426 1.00 83.69 109 MET A O 1
ATOM 833 N N . LYS A 1 110 ? 33.407 -9.141 -47.040 1.00 87.88 110 LYS A N 1
ATOM 834 C CA . LYS A 1 110 ? 32.892 -9.445 -48.383 1.00 87.88 110 LYS A CA 1
ATOM 835 C C . LYS A 1 110 ? 33.583 -8.620 -49.466 1.00 87.88 110 LYS A C 1
ATOM 837 O O . LYS A 1 110 ? 33.953 -9.189 -50.482 1.00 87.88 110 LYS A O 1
ATOM 842 N N . ALA A 1 111 ? 33.803 -7.327 -49.235 1.00 86.88 111 ALA A N 1
ATOM 843 C CA . ALA A 1 111 ? 34.507 -6.466 -50.184 1.00 86.88 111 ALA A CA 1
ATOM 844 C C . ALA A 1 111 ? 35.970 -6.903 -50.395 1.00 86.88 111 ALA A C 1
ATOM 846 O O . ALA A 1 111 ? 36.487 -6.824 -51.505 1.00 86.88 111 ALA A O 1
ATOM 847 N N . GLN A 1 112 ? 36.638 -7.405 -49.350 1.00 83.12 112 GLN A N 1
ATOM 848 C CA . GLN A 1 112 ? 37.986 -7.974 -49.474 1.00 83.12 112 GLN A CA 1
ATOM 849 C C . GLN A 1 112 ? 38.001 -9.289 -50.261 1.00 83.12 112 GLN A C 1
ATOM 851 O O . GLN A 1 112 ? 38.930 -9.518 -51.030 1.00 83.12 112 GLN A O 1
ATOM 856 N N . LEU A 1 113 ? 36.985 -10.137 -50.083 1.00 80.25 113 LEU A N 1
ATOM 857 C CA . LEU A 1 113 ? 36.814 -11.368 -50.858 1.00 80.25 113 LEU A CA 1
ATOM 858 C C . LEU A 1 113 ? 36.583 -11.072 -52.342 1.00 80.25 113 LEU A C 1
ATOM 860 O O . LEU A 1 113 ? 37.272 -11.653 -53.169 1.00 80.25 113 LEU A O 1
ATOM 864 N N . ASP A 1 114 ? 35.700 -10.127 -52.661 1.00 81.25 114 ASP A N 1
ATOM 865 C CA . ASP A 1 114 ? 35.405 -9.709 -54.039 1.00 81.25 114 ASP A CA 1
ATOM 866 C C . ASP A 1 114 ? 36.660 -9.136 -54.722 1.00 81.25 114 ASP A C 1
ATOM 868 O O . ASP A 1 114 ? 37.078 -9.585 -55.787 1.00 81.25 114 ASP A O 1
ATOM 872 N N . LYS A 1 115 ? 37.389 -8.256 -54.019 1.00 77.25 115 LYS A N 1
ATOM 873 C CA . LYS A 1 115 ? 38.675 -7.724 -54.492 1.00 77.25 115 LYS A CA 1
ATOM 874 C C . LYS A 1 115 ? 39.732 -8.821 -54.654 1.00 77.25 115 LYS A C 1
ATOM 876 O O . LYS A 1 115 ? 40.558 -8.755 -55.562 1.00 77.25 115 LYS A O 1
ATOM 881 N N . SER A 1 116 ? 39.733 -9.831 -53.784 1.00 69.62 116 SER A N 1
ATOM 882 C CA . SER A 1 116 ? 40.631 -10.984 -53.891 1.00 69.62 116 SER A CA 1
ATOM 883 C C . SER A 1 116 ? 40.273 -11.887 -55.073 1.00 69.62 116 SER A C 1
ATOM 885 O O . SER A 1 116 ? 41.185 -12.427 -55.697 1.00 69.62 116 SER A O 1
ATOM 887 N N . GLU A 1 117 ? 38.990 -12.064 -55.390 1.00 73.94 117 GLU A N 1
ATOM 888 C CA . GLU A 1 117 ? 38.536 -12.793 -56.579 1.00 73.94 117 GLU A CA 1
ATOM 889 C C . GLU A 1 117 ? 38.915 -12.034 -57.859 1.00 73.94 117 GLU A C 1
ATOM 891 O O . GLU A 1 117 ? 39.550 -12.617 -58.740 1.00 73.94 117 GLU A O 1
ATOM 896 N N . GLU A 1 118 ? 38.673 -10.720 -57.920 1.00 66.62 118 GLU A N 1
ATOM 897 C CA . GLU A 1 118 ? 39.110 -9.860 -59.031 1.00 66.62 118 GLU A CA 1
ATOM 898 C C . GLU A 1 118 ? 40.635 -9.898 -59.223 1.00 66.62 118 GLU A C 1
ATOM 900 O O . GLU A 1 118 ? 41.126 -10.084 -60.338 1.00 66.62 118 GLU A O 1
ATOM 905 N N . THR A 1 119 ? 41.402 -9.828 -58.131 1.00 63.59 119 THR A N 1
ATOM 906 C CA . THR A 1 119 ? 42.872 -9.911 -58.177 1.00 63.59 119 THR A CA 1
ATOM 907 C C . THR A 1 119 ? 43.353 -11.313 -58.579 1.00 63.59 119 THR A C 1
ATOM 909 O O . THR A 1 119 ? 44.434 -11.462 -59.147 1.00 63.59 119 THR A O 1
ATOM 912 N N . SER A 1 120 ? 42.589 -12.374 -58.310 1.00 63.59 120 SER A N 1
ATOM 913 C CA . SER A 1 120 ? 42.940 -13.750 -58.701 1.00 63.59 120 SER A CA 1
ATOM 914 C C . SER A 1 120 ? 42.722 -14.006 -60.198 1.00 63.59 120 SER A C 1
ATOM 916 O O . SER A 1 120 ? 43.474 -14.765 -60.809 1.00 63.59 120 SER A O 1
ATOM 918 N N . HIS A 1 121 ? 41.752 -13.322 -60.812 1.00 63.75 121 HIS A N 1
ATOM 919 C CA . HIS A 1 121 ? 41.456 -13.417 -62.244 1.00 63.75 121 HIS A CA 1
ATOM 920 C C . HIS A 1 121 ? 42.324 -12.513 -63.140 1.00 63.75 121 HIS A C 1
ATOM 922 O O . HIS A 1 121 ? 42.228 -12.606 -64.364 1.00 63.75 121 HIS A O 1
ATOM 928 N N . MET A 1 122 ? 43.201 -11.678 -62.570 1.00 60.22 122 MET A N 1
ATOM 929 C CA . MET A 1 122 ? 44.143 -10.854 -63.338 1.00 60.22 122 MET A CA 1
ATOM 930 C C . MET A 1 122 ? 45.318 -11.667 -63.904 1.00 60.22 122 MET A C 1
ATOM 932 O O . MET A 1 122 ? 46.019 -12.382 -63.183 1.00 60.22 122 MET A O 1
ATOM 936 N N . THR A 1 123 ? 45.576 -11.479 -65.199 1.00 65.81 123 THR A N 1
ATOM 937 C CA . THR A 1 123 ? 46.725 -12.037 -65.935 1.00 65.81 123 THR A CA 1
ATOM 938 C C . THR A 1 123 ? 48.041 -11.422 -65.411 1.00 65.81 123 THR A C 1
ATOM 940 O O . THR A 1 123 ? 48.016 -10.267 -64.981 1.00 65.81 123 THR A O 1
ATOM 943 N N . PRO A 1 124 ? 49.20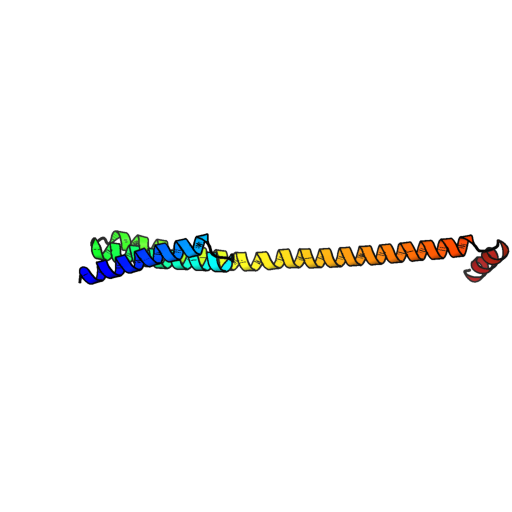2 -12.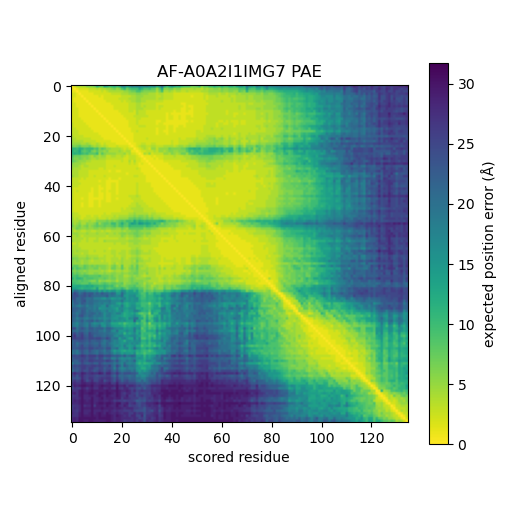115 -65.440 1.00 62.59 124 PRO A N 1
ATOM 944 C CA . PRO A 1 124 ? 50.451 -11.606 -64.851 1.00 62.59 124 PRO A CA 1
ATOM 945 C C . PRO A 1 124 ? 50.876 -10.209 -65.337 1.00 62.59 124 PRO A C 1
ATOM 947 O O . PRO A 1 124 ? 51.406 -9.435 -64.547 1.00 62.59 124 PRO A O 1
ATOM 950 N N . GLU A 1 125 ? 50.581 -9.855 -66.595 1.00 60.34 125 GLU A N 1
ATOM 951 C CA . GLU A 1 125 ? 50.826 -8.510 -67.147 1.00 60.34 125 GLU A CA 1
ATOM 952 C C . GLU A 1 125 ? 49.961 -7.416 -66.498 1.00 60.34 125 GLU A C 1
ATOM 954 O O . GLU A 1 125 ? 50.436 -6.308 -66.275 1.00 60.34 125 GLU A O 1
ATOM 959 N N . GLN A 1 126 ? 48.709 -7.719 -66.141 1.00 59.06 126 GLN A N 1
ATOM 960 C CA . GLN A 1 126 ? 47.793 -6.744 -65.537 1.00 59.06 126 GLN A CA 1
ATOM 961 C C . GLN A 1 126 ? 48.154 -6.447 -64.077 1.00 59.06 126 GLN A C 1
ATOM 963 O O . GLN A 1 126 ? 47.920 -5.341 -63.604 1.00 59.06 126 GLN A O 1
ATOM 968 N N . LYS A 1 127 ? 48.738 -7.414 -63.353 1.00 58.34 127 LYS A N 1
ATOM 969 C CA . LYS A 1 127 ? 49.204 -7.195 -61.971 1.00 58.34 127 LYS A CA 1
ATOM 970 C C . LYS A 1 127 ? 50.418 -6.272 -61.911 1.00 58.34 127 LYS A C 1
ATOM 972 O O . LYS A 1 127 ? 50.466 -5.417 -61.037 1.00 58.34 127 LYS A O 1
ATOM 977 N N . ALA A 1 128 ? 51.342 -6.409 -62.864 1.00 58.50 128 ALA A N 1
ATOM 978 C CA . ALA A 1 128 ? 52.530 -5.563 -62.951 1.00 58.50 128 ALA A CA 1
ATOM 979 C C . ALA A 1 128 ? 52.184 -4.086 -63.224 1.00 58.50 128 ALA A C 1
ATOM 981 O O . ALA A 1 128 ? 52.803 -3.208 -62.639 1.00 58.50 128 ALA A O 1
ATOM 982 N N . GLN A 1 129 ? 51.155 -3.813 -64.037 1.00 56.31 129 GLN A N 1
ATOM 983 C CA . GLN A 1 129 ? 50.710 -2.441 -64.331 1.00 56.31 129 GLN A CA 1
ATOM 984 C C . GLN A 1 129 ? 50.047 -1.740 -63.136 1.00 56.31 129 GLN A C 1
ATOM 986 O O . GLN A 1 129 ? 50.236 -0.545 -62.956 1.00 56.31 129 GLN A O 1
ATOM 991 N N . VAL A 1 130 ? 49.293 -2.465 -62.302 1.00 62.16 130 VAL A N 1
ATOM 992 C CA . VAL A 1 130 ? 48.622 -1.875 -61.126 1.00 62.16 130 VAL A CA 1
ATOM 993 C C . VAL A 1 130 ? 49.613 -1.557 -60.001 1.00 62.16 130 VAL A C 1
ATOM 995 O O . VAL A 1 130 ? 49.394 -0.622 -59.237 1.00 62.16 130 VAL A O 1
ATOM 998 N N . GLU A 1 131 ? 50.699 -2.322 -59.890 1.00 59.78 131 GLU A N 1
ATOM 999 C CA . GLU A 1 131 ? 51.741 -2.092 -58.882 1.00 59.78 131 GLU A CA 1
ATOM 1000 C C . GLU A 1 131 ? 52.686 -0.942 -59.281 1.00 59.78 131 GLU A C 1
ATOM 1002 O O . GLU A 1 131 ? 53.120 -0.198 -58.410 1.00 59.78 131 GLU A O 1
ATOM 1007 N N . GLU A 1 132 ? 52.905 -0.723 -60.586 1.00 57.25 132 GLU A N 1
ATOM 1008 C CA . GLU A 1 132 ? 53.664 0.418 -61.13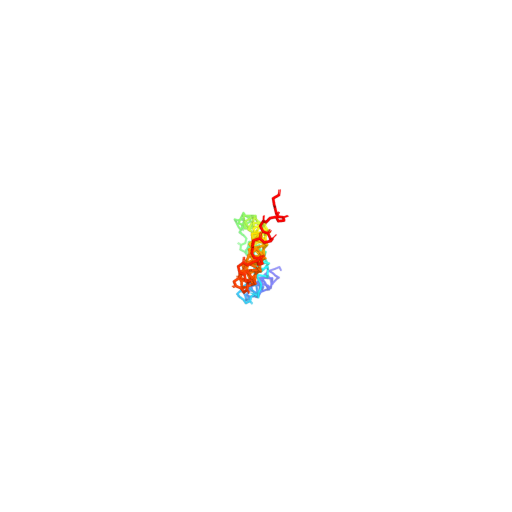7 1.00 57.25 132 GLU A CA 1
ATOM 1009 C C . GLU A 1 132 ? 52.889 1.753 -61.059 1.00 57.25 132 GLU A C 1
ATOM 1011 O O . GLU A 1 132 ? 53.491 2.819 -61.010 1.00 57.25 132 GLU A O 1
ATOM 1016 N N . GLU A 1 133 ? 51.551 1.716 -61.014 1.00 53.66 133 GLU A N 1
ATOM 1017 C CA . GLU A 1 133 ? 50.689 2.909 -60.895 1.00 53.66 133 GLU A CA 1
ATOM 1018 C C . GLU A 1 133 ? 50.431 3.331 -59.431 1.00 53.66 133 GLU A C 1
ATOM 1020 O O . GLU A 1 133 ? 49.892 4.409 -59.171 1.00 53.66 133 GLU A O 1
ATOM 1025 N N . ALA A 1 134 ? 50.784 2.472 -58.467 1.00 57.16 134 ALA A N 1
ATOM 1026 C CA . ALA A 1 134 ? 50.598 2.702 -57.033 1.00 57.16 134 ALA A CA 1
ATOM 1027 C C . ALA A 1 134 ? 51.851 3.254 -56.318 1.00 57.16 134 ALA A C 1
ATOM 1029 O O . ALA A 1 134 ? 51.745 3.623 -55.142 1.00 57.16 134 ALA A O 1
ATOM 1030 N N . GLU A 1 135 ? 53.001 3.298 -57.002 1.00 48.66 135 GLU A N 1
ATOM 1031 C CA . GLU A 1 135 ? 54.277 3.878 -56.540 1.00 48.66 135 GLU A CA 1
ATOM 1032 C C . GLU A 1 135 ? 54.410 5.361 -56.941 1.00 48.66 135 GLU A C 1
ATOM 1034 O O . GLU A 1 135 ? 54.858 6.162 -56.084 1.00 48.66 135 GLU A O 1
#

Secondary structure (DSSP, 8-state):
-HHHHHHHHHHHHHHHHHHHHHHHH-SSHHHHHHHHHHHHHHHHHHHHHHHHHHT-THHHHHHHHHHHHHHHHHHHHHHHHHHHHHHHHHHHHHHHHHHHHHHHHHHHHHHHHHHHHHHHSS-HHHHHHHHHS--

Nearest PDB structures (foldseek):
  7d3u-assembly1_F  TM=9.091E-01  e=8.525E-04  Dietzia sp. DQ12-45-1b
  7qru-assembly1_F  TM=9.388E-01  e=6.087E-03  Alkalihalophilus pseudofirmus
  7p64-assembly1_K  TM=8.921E-01  e=1.381E-01  Escherichia coli BL21(DE3)
  6ixf-assembly1_A  TM=5.331E-01  e=9.960E+00  Homo sapiens

Mean predicted aligned error: 12.06 Å

Solvent-accessible surface area (backbone atoms only — not comparable to full-atom values): 7343 Å² total; per-residue (Å²): 113,70,69,58,51,52,52,52,50,53,54,42,53,52,49,48,54,53,28,52,53,41,39,72,69,38,92,42,75,66,52,27,53,52,24,52,45,50,40,43,55,45,50,42,49,50,42,51,48,47,23,68,74,68,73,38,72,72,41,56,59,51,40,55,53,50,53,52,52,38,51,52,51,48,55,48,52,58,57,51,61,60,53,62,54,57,57,56,51,52,53,50,55,54,49,52,51,51,52,51,53,52,50,53,52,53,51,53,52,48,54,52,50,53,52,49,52,56,60,66,72,49,54,76,71,58,54,56,53,57,57,66,73,73,112

Radius of gyration: 34.83 Å; Cα contacts (8 Å, |Δi|>4): 63; chains: 1; bounding box: 77×20×91 Å

pLDDT: mean 85.29, std 12.6, range [48.66, 98.19]

Sequence (135 aa):
MHYLLVAAGCFLAVAVLLTLYRLEKGPSLADRAIATDLLTAVLVGVIAVSAALFSRDDLMYLLVIIALVGFISSATIGRVARHGGEENRRVITLAEERARRRKLQAEEMKAQLDKSEETSHMTPEQKAQVEEEAE

InterPro domains:
  IPR007208 Na(+)/H(+) antiporter subunit F-like [PF04066] (30-79)
  IPR007208 Na(+)/H(+) antiporter subunit F-like [PTHR34702] (2-80)